Protein AF-A0A1T4QJQ2-F1 (afdb_monomer)

pLDDT: mean 82.52, std 10.61, range [38.75, 92.81]

Foldseek 3Di:
DLLVLLLVVLVVVVVCCVPVVDDDPVVLVVLLVVLLVVLVVPPVLSVVLVVQNVCLVVPVVPPCSVVSSSLSSVCSVQNDVLSVQLLVQLVVVVVVVVVVCVVVVHDDPPDDRSSNSSSVSSVCCVVVVVPVSPPD

Secondary structure (DSSP, 8-state):
-HHHHHHHHHHHHHHHHHHTSS--HHHHHHHHHHHHHHTTTSHHHHHHHHHHHHHHHHS--STTHHHHHHHHHHHHHHHHHHHHHHHHHHHHHHHHHHHHHHHTTPPPPSS--SHHHHHHHHHHHHHH-TTTTT--

Solvent-accessible surface area (backbone atoms only — not comparable to full-atom values): 7707 Å² total; per-residue (Å²): 111,70,65,60,53,53,51,53,51,32,54,53,50,22,49,31,35,71,75,66,70,49,69,60,66,69,60,52,54,50,52,47,51,54,51,44,69,72,50,42,88,46,55,72,62,36,51,54,50,50,52,50,52,51,46,56,69,77,48,73,78,57,88,60,47,65,54,49,54,53,50,50,55,47,25,72,76,65,31,66,66,54,43,52,53,31,53,52,48,12,52,50,50,49,48,53,52,51,49,54,37,57,76,65,71,48,87,75,70,97,71,77,65,58,47,51,32,43,36,51,25,47,52,51,47,56,69,73,37,64,76,63,76,74,72,117

Structure (mmCIF, N/CA/C/O backbone):
data_AF-A0A1T4QJQ2-F1
#
_entry.id   AF-A0A1T4QJQ2-F1
#
loop_
_atom_site.group_PDB
_atom_site.id
_atom_site.type_symbol
_atom_site.label_atom_id
_atom_site.label_alt_id
_atom_site.label_comp_id
_atom_site.label_asym_id
_atom_site.label_entity_id
_atom_site.label_seq_id
_atom_site.pdbx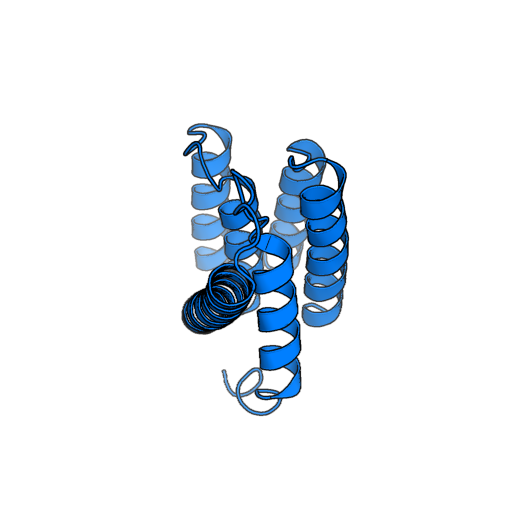_PDB_ins_code
_atom_site.Cartn_x
_atom_site.Cartn_y
_atom_site.Cartn_z
_atom_site.occupancy
_atom_site.B_iso_or_equiv
_atom_site.auth_seq_id
_atom_site.auth_comp_id
_atom_site.auth_asym_id
_atom_site.auth_atom_id
_atom_site.pdbx_PDB_model_num
ATOM 1 N N . MET A 1 1 ? -1.463 -12.712 -12.297 1.00 77.31 1 MET A N 1
ATOM 2 C CA . MET A 1 1 ? -0.599 -13.073 -11.146 1.00 77.31 1 MET A CA 1
ATOM 3 C C . MET A 1 1 ? -0.373 -11.881 -10.216 1.00 77.31 1 MET A C 1
ATOM 5 O O . MET A 1 1 ? -0.658 -12.010 -9.035 1.00 77.31 1 MET A O 1
ATOM 9 N N . GLU A 1 2 ? 0.039 -10.716 -10.730 1.00 85.25 2 GLU A N 1
ATOM 10 C CA . GLU A 1 2 ? 0.307 -9.500 -9.926 1.00 85.25 2 GLU A CA 1
ATOM 11 C C . GLU A 1 2 ? -0.899 -9.029 -9.093 1.00 85.25 2 GLU A C 1
ATOM 13 O O . GLU A 1 2 ? -0.774 -8.777 -7.897 1.00 85.25 2 GLU A O 1
ATOM 18 N N . ILE A 1 3 ? -2.088 -8.989 -9.705 1.00 86.12 3 ILE A N 1
ATOM 19 C CA . ILE A 1 3 ? -3.342 -8.595 -9.039 1.00 86.12 3 ILE A CA 1
ATOM 20 C C . ILE A 1 3 ? -3.649 -9.507 -7.848 1.00 86.12 3 ILE A C 1
ATOM 22 O O . ILE A 1 3 ? -3.955 -9.028 -6.761 1.00 86.12 3 ILE A O 1
ATOM 26 N N . PHE A 1 4 ? -3.512 -10.822 -8.026 1.00 87.31 4 PHE A N 1
ATOM 27 C CA . PHE A 1 4 ? -3.773 -11.795 -6.967 1.00 87.31 4 PHE A CA 1
ATOM 28 C C . PHE A 1 4 ? -2.806 -11.629 -5.787 1.00 87.31 4 PHE A C 1
ATOM 30 O O . PHE A 1 4 ? -3.241 -11.627 -4.638 1.00 87.31 4 PHE A O 1
ATOM 37 N N . PHE A 1 5 ? -1.515 -11.405 -6.064 1.00 88.88 5 PHE A N 1
ATOM 38 C CA . PHE A 1 5 ? -0.528 -11.072 -5.033 1.00 88.88 5 PHE A CA 1
ATOM 39 C C . PHE A 1 5 ? -0.923 -9.802 -4.267 1.00 88.88 5 PHE A C 1
ATOM 41 O O . PHE A 1 5 ? -0.946 -9.808 -3.037 1.00 88.88 5 PHE A O 1
ATOM 48 N 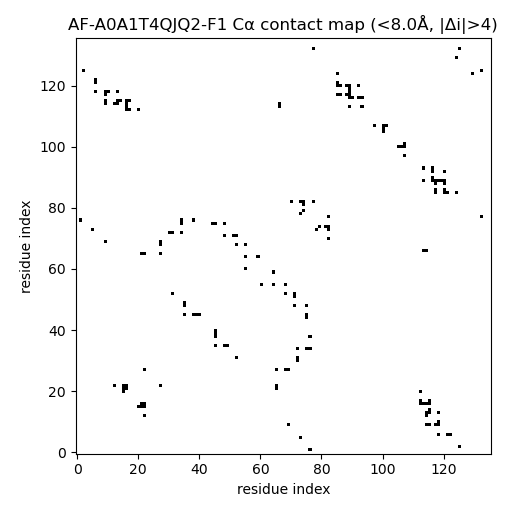N . CYS A 1 6 ? -1.306 -8.739 -4.980 1.00 89.56 6 CYS A N 1
ATOM 49 C CA . CYS A 1 6 ? -1.706 -7.478 -4.361 1.00 89.56 6 CYS A CA 1
ATOM 50 C C . CYS A 1 6 ? -2.977 -7.618 -3.512 1.00 89.56 6 CYS A C 1
ATOM 52 O O . CYS A 1 6 ? -3.030 -7.040 -2.432 1.00 89.56 6 CYS A O 1
ATOM 54 N N . ILE A 1 7 ? -3.960 -8.416 -3.946 1.00 89.38 7 ILE A N 1
ATOM 55 C CA . ILE A 1 7 ? -5.187 -8.697 -3.183 1.00 89.38 7 ILE A CA 1
ATOM 56 C C . ILE A 1 7 ? -4.882 -9.502 -1.914 1.00 89.38 7 ILE A C 1
ATOM 58 O O . ILE A 1 7 ? -5.399 -9.173 -0.848 1.00 89.38 7 ILE A O 1
ATOM 62 N N . LEU A 1 8 ? -4.034 -10.532 -1.992 1.00 91.38 8 LEU A N 1
ATOM 63 C CA . LEU A 1 8 ? -3.635 -11.301 -0.807 1.00 91.38 8 LEU A CA 1
ATOM 64 C C . LEU A 1 8 ? -2.900 -10.424 0.209 1.00 91.38 8 LEU A C 1
ATOM 66 O O . LEU A 1 8 ? -3.174 -10.493 1.407 1.00 91.38 8 LEU A O 1
ATOM 70 N N . LEU A 1 9 ? -2.005 -9.571 -0.283 1.00 90.88 9 LEU A N 1
ATOM 71 C CA . LEU A 1 9 ? -1.269 -8.611 0.526 1.00 90.88 9 LEU A CA 1
ATOM 72 C C . LEU A 1 9 ? -2.215 -7.586 1.178 1.00 90.88 9 LEU A C 1
ATOM 74 O O . LEU A 1 9 ? -2.113 -7.333 2.377 1.00 90.88 9 LEU A O 1
ATOM 78 N N . ALA A 1 10 ? -3.199 -7.084 0.424 1.00 90.19 10 ALA A N 1
ATOM 79 C CA . ALA A 1 10 ? -4.268 -6.215 0.919 1.00 90.19 10 ALA A CA 1
ATOM 80 C C . ALA A 1 10 ? -5.073 -6.878 2.048 1.00 90.19 10 ALA A C 1
ATOM 82 O O . ALA A 1 10 ? -5.307 -6.277 3.097 1.00 90.19 10 ALA A O 1
ATOM 83 N N . ALA A 1 11 ? -5.471 -8.139 1.856 1.00 89.75 11 ALA A N 1
ATOM 84 C CA . ALA A 1 11 ? -6.247 -8.894 2.832 1.00 89.75 11 ALA A CA 1
ATOM 85 C C . ALA A 1 11 ? -5.450 -9.154 4.119 1.00 89.75 11 ALA A C 1
ATOM 87 O O . ALA A 1 11 ? -5.971 -8.954 5.219 1.00 89.75 11 ALA A O 1
ATOM 88 N N . ARG A 1 12 ? -4.176 -9.550 3.990 1.00 91.12 12 ARG A N 1
ATOM 89 C CA . ARG A 1 12 ? -3.284 -9.801 5.129 1.00 91.12 12 ARG A CA 1
ATOM 90 C C . ARG A 1 12 ? -3.063 -8.533 5.951 1.00 91.12 12 ARG A C 1
ATOM 92 O O . ARG A 1 12 ? -3.317 -8.547 7.151 1.00 91.12 12 ARG A O 1
ATOM 99 N N . PHE A 1 13 ? -2.681 -7.431 5.309 1.00 89.31 13 PHE A N 1
ATOM 100 C CA . PHE A 1 13 ? -2.409 -6.186 6.026 1.00 89.31 13 PHE A CA 1
ATOM 101 C C . PHE A 1 13 ? -3.676 -5.492 6.532 1.00 89.31 13 PHE A C 1
ATOM 103 O O . PHE A 1 13 ? -3.638 -4.881 7.594 1.00 89.31 13 PHE A O 1
ATOM 110 N N . SER A 1 14 ? -4.824 -5.657 5.864 1.00 89.25 14 SER A N 1
ATOM 111 C CA . SER A 1 14 ? -6.116 -5.230 6.424 1.00 89.25 14 SER A CA 1
ATOM 112 C C . SER A 1 14 ? -6.425 -5.944 7.730 1.00 89.25 14 SER A C 1
ATOM 114 O O . SER A 1 14 ? -6.906 -5.328 8.679 1.00 89.25 14 SER A O 1
ATOM 116 N N . TYR A 1 15 ? -6.166 -7.251 7.784 1.00 89.12 15 TYR A N 1
ATOM 117 C CA . TYR A 1 15 ? -6.379 -8.033 8.991 1.00 89.12 15 TYR A CA 1
ATOM 118 C C . TYR A 1 15 ? -5.483 -7.552 10.134 1.00 89.12 15 TYR A C 1
ATOM 120 O O . TYR A 1 15 ? -5.973 -7.350 11.248 1.00 89.12 15 TYR A O 1
ATOM 128 N N . ASP A 1 16 ? -4.199 -7.325 9.856 1.00 87.31 16 ASP A N 1
ATOM 129 C CA . ASP A 1 16 ? -3.251 -6.880 10.876 1.00 87.31 16 ASP A CA 1
ATOM 130 C C . ASP A 1 16 ? -3.541 -5.444 11.349 1.00 87.31 16 ASP A C 1
ATOM 132 O O . ASP A 1 16 ? -3.538 -5.184 12.555 1.00 87.31 16 ASP A O 1
ATOM 136 N N . ASP A 1 17 ? -3.932 -4.541 10.446 1.00 84.50 17 ASP A N 1
ATOM 137 C CA . ASP A 1 17 ? -4.334 -3.172 10.792 1.00 84.50 17 ASP A CA 1
ATOM 138 C C . ASP A 1 17 ? -5.618 -3.144 11.649 1.00 84.50 17 ASP A C 1
ATOM 140 O O . ASP A 1 17 ? -5.728 -2.392 12.619 1.00 84.50 17 ASP A O 1
ATOM 144 N N . ILE A 1 18 ? -6.587 -4.026 11.372 1.00 84.81 18 ILE A N 1
ATOM 145 C CA . ILE A 1 18 ? -7.808 -4.144 12.188 1.00 84.81 18 ILE A CA 1
ATOM 146 C C . ILE A 1 18 ? -7.505 -4.748 13.565 1.00 84.81 18 ILE A C 1
ATOM 148 O O . ILE A 1 18 ? -8.005 -4.242 14.575 1.00 84.81 18 ILE A O 1
ATOM 152 N N . ARG A 1 19 ? -6.736 -5.846 13.612 1.00 85.06 19 ARG A N 1
ATOM 153 C CA . ARG A 1 19 ? -6.560 -6.664 14.823 1.00 85.06 19 ARG A CA 1
ATOM 154 C C . ARG A 1 19 ? -5.471 -6.139 15.750 1.00 85.06 19 ARG A C 1
ATOM 156 O O . ARG A 1 19 ? -5.674 -6.131 16.962 1.00 85.06 19 ARG A O 1
ATOM 163 N N . PHE A 1 20 ? -4.333 -5.732 15.199 1.00 82.06 20 PHE A N 1
ATOM 164 C CA . PHE A 1 20 ? -3.133 -5.388 15.964 1.00 82.06 20 PHE A CA 1
ATOM 165 C C . PHE A 1 20 ? -2.800 -3.897 15.929 1.00 82.06 20 PHE A C 1
ATOM 167 O O . PHE A 1 20 ? -2.027 -3.446 16.772 1.00 82.06 20 PHE A O 1
ATOM 174 N N . ARG A 1 21 ? -3.412 -3.119 15.017 1.00 76.69 21 ARG A N 1
ATOM 175 C CA . ARG A 1 21 ? -3.148 -1.673 14.837 1.00 76.69 21 ARG A CA 1
ATOM 176 C C . ARG A 1 21 ? -1.687 -1.352 14.520 1.00 76.69 21 ARG A C 1
ATOM 178 O O . ARG A 1 21 ? -1.238 -0.222 14.695 1.00 76.69 21 ARG A O 1
ATOM 185 N N . SER A 1 22 ? -0.951 -2.358 14.076 1.00 77.06 22 SER A N 1
ATOM 186 C CA . SER A 1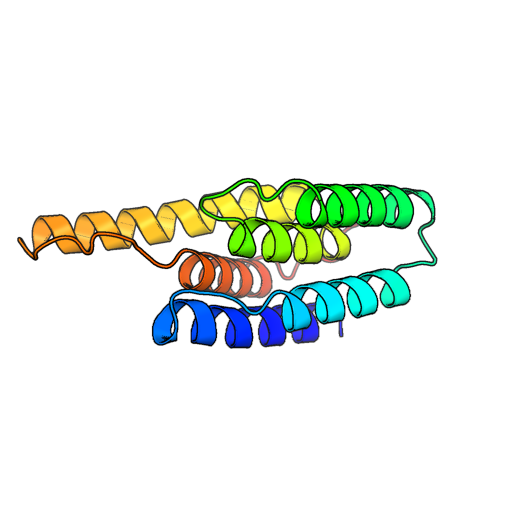 22 ? 0.440 -2.287 13.678 1.00 77.06 22 SER A CA 1
ATOM 187 C C . SER A 1 22 ? 0.668 -3.323 12.590 1.00 77.06 22 SER A C 1
ATOM 189 O O . SER A 1 22 ? 0.007 -4.363 12.545 1.00 77.06 22 SER A O 1
ATOM 191 N N . MET A 1 23 ? 1.593 -3.018 11.691 1.00 79.62 23 MET A N 1
ATOM 192 C CA . MET A 1 23 ? 2.006 -3.931 10.636 1.00 79.62 23 MET A CA 1
ATOM 193 C C . MET A 1 23 ? 3.447 -4.356 10.893 1.00 79.62 23 MET A C 1
ATOM 195 O O . MET A 1 23 ? 4.273 -3.558 11.338 1.00 79.62 23 MET A O 1
ATOM 199 N N . SER A 1 24 ? 3.740 -5.634 10.656 1.00 83.38 24 SER A N 1
ATOM 200 C CA . SER A 1 24 ? 5.073 -6.183 10.883 1.00 83.38 24 SER A CA 1
ATOM 201 C C . SER A 1 24 ? 6.053 -5.658 9.835 1.00 83.38 24 SER A C 1
ATOM 203 O O . SER A 1 24 ? 5.914 -5.936 8.642 1.00 83.38 24 SER A O 1
ATOM 205 N N . VAL A 1 25 ? 7.094 -4.956 10.288 1.00 82.12 25 VAL A N 1
ATOM 206 C CA . VAL A 1 25 ? 8.176 -4.456 9.422 1.00 82.12 25 VAL A CA 1
ATOM 207 C C . VAL A 1 25 ? 8.847 -5.607 8.662 1.00 82.12 25 VAL A C 1
ATOM 209 O O . VAL A 1 25 ? 9.181 -5.467 7.486 1.00 82.12 25 VAL A O 1
ATOM 212 N N . CYS A 1 26 ? 8.982 -6.782 9.285 1.00 85.00 26 CYS A N 1
ATOM 213 C CA . CYS A 1 26 ? 9.539 -7.968 8.630 1.00 85.00 26 CYS A CA 1
ATOM 214 C C . CYS A 1 26 ? 8.666 -8.446 7.459 1.00 85.00 26 CYS A C 1
ATOM 216 O O . CYS A 1 26 ? 9.185 -8.804 6.407 1.00 85.00 26 CYS A O 1
ATOM 218 N N . GLU A 1 27 ? 7.339 -8.432 7.611 1.00 85.94 27 GLU A N 1
ATOM 219 C CA . GLU A 1 27 ? 6.426 -8.837 6.535 1.00 85.94 27 GLU A CA 1
ATOM 220 C C . GLU A 1 27 ? 6.429 -7.815 5.391 1.00 85.94 27 GLU A C 1
ATOM 222 O O . GLU A 1 27 ? 6.430 -8.195 4.221 1.00 85.94 27 GLU A O 1
ATOM 227 N N . MET A 1 28 ? 6.499 -6.520 5.711 1.00 86.88 28 MET A N 1
ATOM 228 C CA . MET A 1 28 ? 6.571 -5.446 4.714 1.00 86.88 28 MET A CA 1
ATOM 229 C C . MET A 1 28 ? 7.868 -5.467 3.915 1.00 86.88 28 MET A C 1
ATOM 231 O O . MET A 1 28 ? 7.847 -5.374 2.687 1.00 86.88 28 MET A O 1
ATOM 235 N N . THR A 1 29 ? 8.999 -5.630 4.595 1.00 86.50 29 THR A N 1
ATOM 236 C CA . THR A 1 29 ? 10.311 -5.731 3.945 1.00 86.50 29 THR A CA 1
ATOM 237 C C . THR A 1 29 ? 10.399 -6.982 3.073 1.00 86.50 29 THR A C 1
ATOM 239 O O . THR A 1 29 ? 10.854 -6.890 1.933 1.00 86.50 29 THR A O 1
ATOM 242 N N . LEU A 1 30 ? 9.873 -8.123 3.537 1.00 90.56 30 LEU A N 1
ATOM 243 C CA . LEU A 1 30 ? 9.777 -9.345 2.736 1.00 90.56 30 LEU A CA 1
ATOM 244 C C . LEU A 1 30 ? 8.906 -9.142 1.489 1.00 90.56 30 LEU A C 1
ATOM 246 O O . LEU A 1 30 ? 9.327 -9.478 0.384 1.00 90.56 30 LEU A O 1
ATOM 250 N N . ALA A 1 31 ? 7.713 -8.563 1.642 1.00 89.50 31 ALA A N 1
ATOM 251 C CA . ALA A 1 31 ? 6.821 -8.298 0.519 1.00 89.50 31 ALA A CA 1
ATOM 252 C C . ALA A 1 31 ? 7.442 -7.343 -0.510 1.00 89.50 31 ALA A C 1
ATOM 254 O O . ALA A 1 31 ? 7.300 -7.546 -1.716 1.00 89.50 31 ALA A O 1
ATOM 255 N N . THR A 1 32 ? 8.173 -6.336 -0.035 1.00 88.00 32 THR A N 1
ATOM 256 C CA . THR A 1 32 ? 8.900 -5.383 -0.879 1.00 88.00 32 THR A CA 1
ATOM 257 C C . THR A 1 32 ? 10.032 -6.067 -1.638 1.00 88.00 32 THR A C 1
ATOM 259 O O . THR A 1 32 ? 10.183 -5.839 -2.836 1.00 88.00 32 THR A O 1
ATOM 262 N N . ALA A 1 33 ? 10.795 -6.947 -0.982 1.00 89.75 33 ALA A N 1
ATOM 263 C CA . ALA A 1 33 ? 11.847 -7.721 -1.634 1.00 89.75 33 ALA A CA 1
ATOM 264 C C . ALA A 1 33 ? 11.274 -8.639 -2.725 1.00 89.75 33 ALA A C 1
ATOM 266 O O . ALA A 1 33 ? 11.778 -8.645 -3.847 1.00 89.75 33 ALA A O 1
ATOM 267 N N . ILE A 1 34 ? 10.181 -9.354 -2.429 1.00 91.00 34 ILE A N 1
ATOM 268 C CA . ILE A 1 34 ? 9.475 -10.192 -3.410 1.00 91.00 34 ILE A CA 1
ATOM 269 C C . ILE A 1 34 ? 9.021 -9.345 -4.601 1.00 91.00 34 ILE A C 1
ATOM 271 O O . ILE A 1 34 ? 9.282 -9.716 -5.744 1.00 91.00 34 ILE A O 1
ATOM 275 N N . ALA A 1 35 ? 8.388 -8.196 -4.344 1.00 87.81 35 ALA A N 1
ATOM 276 C CA . ALA A 1 35 ? 7.942 -7.289 -5.395 1.00 87.81 35 ALA A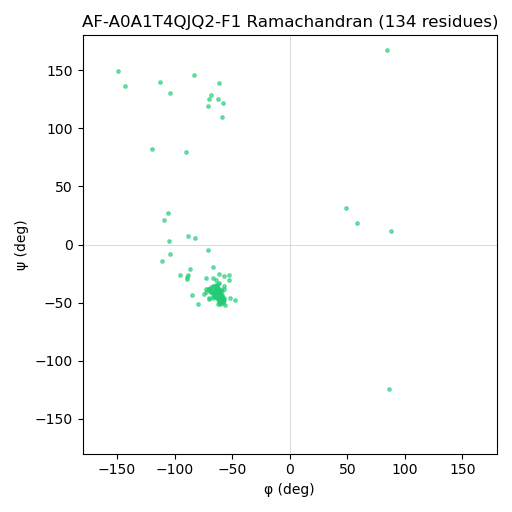 CA 1
ATOM 277 C C . ALA A 1 35 ? 9.116 -6.830 -6.270 1.00 87.81 35 ALA A C 1
ATOM 279 O O . ALA A 1 35 ? 9.043 -6.952 -7.491 1.00 87.81 35 ALA A O 1
ATOM 280 N N . PHE A 1 36 ? 10.216 -6.381 -5.655 1.00 88.31 36 PHE A N 1
ATOM 281 C CA . PHE A 1 36 ? 11.420 -5.924 -6.349 1.00 88.31 36 PHE A CA 1
ATOM 282 C C . PHE A 1 36 ? 11.987 -6.990 -7.290 1.00 88.31 36 PHE A C 1
ATOM 284 O O . PHE A 1 36 ? 12.170 -6.708 -8.473 1.00 88.31 36 PHE A O 1
ATOM 291 N N . PHE A 1 37 ? 12.212 -8.215 -6.799 1.00 88.69 37 PHE A N 1
ATOM 292 C CA . PHE A 1 37 ? 12.733 -9.305 -7.628 1.00 88.69 37 PHE A CA 1
ATOM 293 C C . PHE A 1 37 ? 11.770 -9.700 -8.751 1.00 88.69 37 PHE A C 1
ATOM 295 O O . PHE A 1 37 ? 12.224 -10.082 -9.825 1.00 88.69 37 PHE A O 1
ATOM 302 N N . TRP A 1 38 ? 10.458 -9.552 -8.542 1.00 88.00 38 TRP A N 1
ATOM 303 C CA . TRP A 1 38 ? 9.453 -9.848 -9.564 1.00 88.00 38 TRP A CA 1
ATOM 304 C C . TRP A 1 38 ? 9.555 -8.907 -10.773 1.00 88.00 38 TRP A C 1
ATOM 306 O O . TRP A 1 38 ? 9.482 -9.361 -11.910 1.00 88.00 38 TRP A O 1
ATOM 316 N N . LYS A 1 39 ? 9.728 -7.596 -10.555 1.00 83.06 39 LYS A N 1
ATOM 317 C CA . LYS A 1 39 ? 9.744 -6.573 -11.628 1.00 83.06 39 LYS A CA 1
ATOM 318 C C . LYS A 1 39 ? 11.126 -5.959 -11.894 1.00 83.06 39 LYS A C 1
ATOM 320 O O . LYS A 1 39 ? 11.221 -4.882 -12.486 1.00 83.06 39 LYS A O 1
ATOM 325 N N . MET A 1 40 ? 12.200 -6.644 -11.498 1.00 82.38 40 MET A N 1
ATOM 326 C CA . MET A 1 40 ? 13.577 -6.138 -11.602 1.00 82.38 40 MET A CA 1
ATOM 327 C C . MET A 1 40 ? 14.025 -5.860 -13.048 1.00 82.38 40 MET A C 1
ATOM 329 O O . MET A 1 40 ? 14.874 -4.999 -13.268 1.00 82.38 40 MET A O 1
ATOM 333 N N . GLU A 1 41 ? 13.429 -6.534 -14.037 1.00 81.94 41 GLU A N 1
ATOM 334 C CA . GLU A 1 41 ? 13.734 -6.344 -15.464 1.00 81.94 41 GLU A CA 1
ATOM 335 C C . GLU A 1 41 ? 13.549 -4.887 -15.927 1.00 81.94 41 GLU A C 1
ATOM 337 O O . GLU A 1 41 ? 14.239 -4.423 -16.835 1.00 81.94 41 GLU A O 1
ATOM 342 N N . ASN A 1 42 ? 12.676 -4.118 -15.261 1.00 78.88 42 ASN A N 1
ATOM 343 C CA . ASN A 1 42 ? 12.516 -2.687 -15.504 1.00 78.88 42 ASN A CA 1
ATOM 344 C C . ASN A 1 42 ? 13.450 -1.867 -14.598 1.00 78.88 42 ASN A C 1
ATOM 346 O O . ASN A 1 42 ? 13.041 -1.305 -13.576 1.00 78.88 42 ASN A O 1
ATOM 350 N N . THR A 1 43 ? 14.717 -1.790 -15.006 1.00 75.56 43 THR A N 1
ATOM 351 C CA . THR A 1 43 ? 15.820 -1.173 -14.253 1.00 75.56 43 THR A CA 1
ATOM 352 C C . THR A 1 43 ? 15.532 0.219 -13.665 1.00 75.56 43 THR A C 1
ATOM 354 O O . THR A 1 43 ? 15.786 0.396 -12.470 1.00 75.56 43 THR A O 1
ATOM 357 N N . PRO A 1 44 ? 14.967 1.214 -14.384 1.00 81.38 44 PRO A N 1
ATOM 358 C CA . PRO A 1 44 ? 14.718 2.527 -13.789 1.00 81.38 44 PRO A CA 1
ATOM 359 C C . PRO A 1 44 ? 13.602 2.500 -12.737 1.00 81.38 44 PRO A C 1
ATOM 361 O O . PRO A 1 44 ? 13.726 3.154 -11.703 1.00 81.38 44 PRO A O 1
ATOM 364 N N . ARG A 1 45 ? 12.524 1.729 -12.946 1.00 80.81 45 ARG A N 1
ATOM 365 C CA . ARG A 1 45 ? 11.439 1.617 -11.953 1.00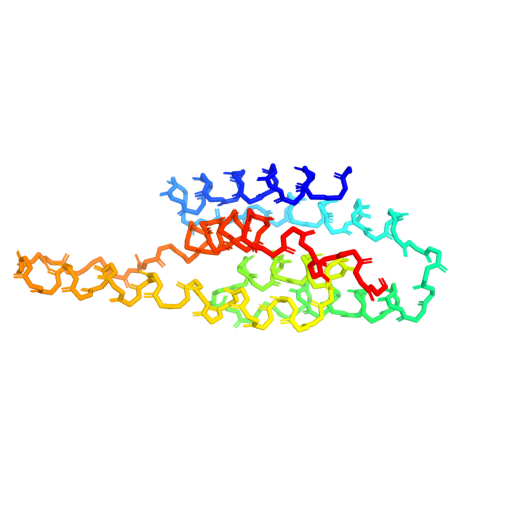 80.81 45 ARG A CA 1
ATOM 366 C C . ARG A 1 45 ? 11.912 0.889 -10.699 1.00 80.81 45 ARG A C 1
ATOM 368 O O . ARG A 1 45 ? 11.577 1.312 -9.597 1.00 80.81 45 ARG A O 1
ATOM 375 N N . ALA A 1 46 ? 12.703 -0.168 -10.870 1.00 83.69 46 ALA A N 1
ATOM 376 C CA . ALA A 1 46 ? 13.261 -0.945 -9.770 1.00 83.69 46 ALA A CA 1
ATOM 377 C C . ALA A 1 46 ? 14.178 -0.088 -8.882 1.00 83.69 46 ALA A C 1
ATOM 379 O O . ALA A 1 46 ? 14.064 -0.140 -7.661 1.00 83.69 46 ALA A O 1
ATOM 380 N N . LEU A 1 47 ? 15.021 0.766 -9.474 1.00 85.00 47 LEU A N 1
ATOM 381 C CA . LEU A 1 47 ? 15.884 1.686 -8.723 1.00 85.00 47 LEU A CA 1
ATOM 382 C C . LEU A 1 47 ? 15.089 2.721 -7.916 1.00 85.00 47 LEU A C 1
ATOM 384 O O . LEU A 1 47 ? 15.405 2.957 -6.752 1.00 85.00 47 LEU A O 1
ATOM 388 N N . ILE A 1 48 ? 14.043 3.311 -8.505 1.00 85.12 48 ILE A N 1
ATOM 389 C CA . ILE A 1 48 ? 13.173 4.271 -7.804 1.00 85.12 48 ILE A CA 1
ATOM 390 C C . ILE A 1 48 ? 12.443 3.583 -6.644 1.00 85.12 48 ILE A C 1
ATOM 392 O O . ILE A 1 48 ? 12.364 4.137 -5.549 1.00 85.12 48 ILE A O 1
ATOM 396 N N . PHE A 1 49 ? 11.943 2.367 -6.865 1.00 86.19 49 PHE A N 1
ATOM 397 C CA . PHE A 1 49 ? 11.271 1.584 -5.833 1.00 86.19 49 PHE A CA 1
ATOM 398 C C . PHE A 1 49 ? 12.217 1.179 -4.697 1.00 86.19 49 PHE A C 1
ATOM 400 O O . PHE A 1 49 ? 11.857 1.296 -3.530 1.00 86.19 49 PHE A O 1
ATOM 407 N N . LEU A 1 50 ? 13.448 0.781 -5.024 1.00 85.81 50 LEU A N 1
ATOM 408 C CA . LEU A 1 50 ? 14.481 0.484 -4.036 1.00 85.81 50 LEU A CA 1
ATOM 409 C C . LEU A 1 50 ? 14.841 1.725 -3.212 1.00 85.81 50 LEU A C 1
ATOM 411 O O . LEU A 1 50 ? 14.909 1.645 -1.989 1.00 85.81 50 LEU A O 1
ATOM 415 N N . ALA A 1 51 ? 15.030 2.878 -3.858 1.00 86.44 51 ALA A N 1
ATOM 416 C CA . ALA A 1 51 ? 15.296 4.134 -3.162 1.00 86.44 51 ALA A CA 1
ATOM 417 C C . ALA A 1 51 ? 14.141 4.508 -2.221 1.00 86.44 51 ALA A C 1
ATOM 419 O O . ALA A 1 51 ? 14.383 4.867 -1.072 1.00 86.44 51 ALA A O 1
ATOM 420 N N . PHE A 1 52 ? 12.893 4.359 -2.675 1.00 86.25 52 PHE A N 1
ATOM 421 C CA . PHE A 1 52 ? 11.708 4.556 -1.843 1.00 86.25 52 PHE A CA 1
ATOM 422 C C . PHE A 1 52 ? 11.693 3.612 -0.632 1.00 86.25 52 PHE A C 1
ATOM 424 O O . PHE A 1 52 ? 11.543 4.075 0.495 1.00 86.25 52 PHE A O 1
ATOM 431 N N . ALA A 1 53 ? 11.926 2.314 -0.840 1.00 84.31 53 ALA A N 1
ATOM 432 C CA . ALA A 1 53 ? 11.964 1.325 0.234 1.00 84.31 53 ALA A CA 1
ATOM 433 C C . ALA A 1 53 ? 13.063 1.622 1.267 1.00 84.31 53 ALA A C 1
ATOM 435 O O . ALA A 1 53 ? 12.828 1.507 2.468 1.00 84.31 53 ALA A O 1
ATOM 436 N N . LEU A 1 54 ? 14.249 2.050 0.819 1.00 84.88 54 LEU A N 1
ATOM 437 C CA . LEU A 1 54 ? 15.332 2.462 1.715 1.00 84.88 54 LEU A CA 1
ATOM 438 C C . LEU A 1 54 ? 14.954 3.712 2.514 1.00 84.88 54 LEU A C 1
ATOM 440 O O . LEU A 1 54 ? 15.211 3.760 3.714 1.00 84.88 54 LEU A O 1
ATOM 444 N N . VAL A 1 55 ? 14.312 4.702 1.886 1.00 85.19 55 VAL A N 1
ATOM 445 C CA . VAL A 1 55 ? 13.822 5.892 2.597 1.00 85.19 55 VAL A CA 1
ATOM 446 C C . VAL A 1 55 ? 12.803 5.497 3.660 1.00 85.19 55 VAL A C 1
ATOM 448 O O . VAL A 1 55 ? 12.963 5.901 4.806 1.00 85.19 55 VAL A O 1
ATOM 451 N N . CYS A 1 56 ? 11.815 4.666 3.324 1.00 80.94 56 CYS A N 1
ATOM 452 C CA . CYS A 1 56 ? 10.825 4.191 4.289 1.00 80.94 56 CYS A CA 1
ATOM 453 C C . CYS A 1 56 ? 11.452 3.381 5.431 1.00 80.94 56 CYS A C 1
ATOM 455 O O . CYS A 1 56 ? 10.968 3.453 6.552 1.00 80.94 56 CYS A O 1
ATOM 457 N N . TYR A 1 57 ? 12.529 2.635 5.169 1.00 81.19 57 TYR A N 1
ATOM 458 C CA . TYR A 1 57 ? 13.219 1.850 6.192 1.00 81.19 57 TYR A CA 1
ATOM 459 C C . TYR A 1 57 ? 14.068 2.707 7.144 1.00 81.19 57 TYR A C 1
ATOM 461 O O . TYR A 1 57 ? 14.078 2.471 8.349 1.00 81.19 57 TYR A O 1
ATOM 469 N N . PHE A 1 58 ? 14.802 3.693 6.619 1.00 81.75 58 PHE A N 1
ATOM 470 C CA . PHE A 1 58 ? 15.718 4.515 7.420 1.00 81.75 58 PHE A CA 1
ATOM 471 C C . PHE A 1 58 ? 15.061 5.745 8.045 1.00 81.75 58 PHE A C 1
ATOM 473 O O . PHE A 1 58 ? 15.526 6.228 9.077 1.00 81.75 58 PHE A O 1
ATOM 480 N N . PHE A 1 59 ? 13.996 6.255 7.433 1.00 78.94 59 PHE A N 1
ATOM 481 C CA . PHE A 1 59 ? 13.267 7.428 7.891 1.00 78.94 59 PHE A CA 1
ATOM 482 C C . PHE A 1 59 ? 11.822 7.025 8.175 1.00 78.94 59 PHE A C 1
ATOM 484 O O . PHE A 1 59 ? 10.962 7.234 7.316 1.00 78.94 59 PHE A O 1
ATOM 491 N N . PRO A 1 60 ? 11.535 6.456 9.362 1.00 68.06 60 PRO A N 1
ATOM 492 C CA . PRO A 1 60 ? 10.163 6.172 9.748 1.00 68.06 60 PRO A CA 1
ATOM 493 C C . PRO A 1 60 ? 9.387 7.490 9.743 1.00 68.06 60 PRO A C 1
ATOM 495 O O . PRO A 1 60 ? 9.623 8.387 10.555 1.00 68.06 60 PRO A O 1
ATOM 498 N N . LEU A 1 61 ? 8.479 7.629 8.775 1.00 66.94 61 LEU A N 1
ATOM 499 C CA . LEU A 1 61 ? 7.704 8.852 8.537 1.00 66.94 61 LEU A CA 1
ATOM 500 C C . LEU A 1 61 ? 6.653 9.097 9.638 1.00 66.94 61 LEU A C 1
ATOM 502 O O . LEU A 1 61 ? 5.988 10.133 9.649 1.00 66.94 61 LEU A O 1
ATOM 506 N N . GLY A 1 62 ? 6.515 8.161 10.582 1.00 68.19 62 GLY A N 1
ATOM 507 C CA . GLY A 1 62 ? 5.569 8.223 11.684 1.00 68.19 62 GLY A CA 1
ATOM 508 C C . GLY A 1 62 ? 4.196 7.682 11.289 1.00 68.19 62 GLY A C 1
ATOM 509 O O . GLY A 1 62 ? 4.055 6.529 10.889 1.00 68.19 62 GLY A O 1
ATOM 510 N N . VAL A 1 63 ? 3.150 8.492 11.467 1.00 59.59 63 VAL A N 1
ATOM 511 C CA . VAL A 1 63 ? 1.757 8.059 11.268 1.00 59.59 63 VAL A CA 1
ATOM 512 C C . VAL A 1 63 ? 1.523 7.639 9.813 1.00 59.59 63 VAL A C 1
ATOM 514 O O . VAL A 1 63 ? 1.753 8.423 8.896 1.00 59.59 63 VAL A O 1
ATOM 517 N N . GLY A 1 64 ? 1.020 6.417 9.617 1.00 69.44 64 GLY A N 1
ATOM 518 C CA . GLY A 1 64 ? 0.682 5.879 8.295 1.00 69.44 64 GLY A CA 1
ATOM 519 C C . GLY A 1 64 ? 1.832 5.170 7.577 1.00 69.44 64 GLY A C 1
ATOM 520 O O . GLY A 1 64 ? 1.709 4.870 6.396 1.00 69.44 64 GLY A O 1
ATOM 521 N N . GLU A 1 65 ? 2.945 4.874 8.258 1.00 74.06 65 GLU A N 1
ATOM 522 C CA . GLU A 1 65 ? 4.103 4.192 7.659 1.00 74.06 65 GLU A CA 1
ATOM 523 C C . GLU A 1 65 ? 3.705 2.902 6.928 1.00 74.06 65 GLU A C 1
ATOM 525 O O . GLU A 1 65 ? 4.061 2.711 5.766 1.00 74.06 65 GLU A O 1
ATOM 530 N N . GLY A 1 66 ? 2.871 2.070 7.557 1.00 77.81 66 GLY A N 1
ATOM 531 C CA . GLY A 1 66 ? 2.389 0.843 6.932 1.00 77.81 66 GLY A CA 1
ATOM 532 C C . GLY A 1 66 ? 1.549 1.068 5.670 1.00 77.81 66 GLY A C 1
ATOM 533 O O . GLY A 1 66 ? 1.686 0.327 4.696 1.00 77.81 66 GLY A O 1
ATOM 534 N N . ASP A 1 67 ? 0.747 2.134 5.648 1.00 84.94 67 ASP A N 1
ATOM 535 C CA . ASP A 1 67 ? -0.048 2.517 4.479 1.00 84.94 67 ASP A CA 1
ATOM 536 C C . ASP A 1 67 ? 0.866 2.928 3.315 1.00 84.94 67 ASP A C 1
ATOM 538 O O . ASP A 1 67 ? 0.630 2.548 2.167 1.00 84.94 67 ASP A O 1
ATOM 542 N N . PHE A 1 68 ? 1.952 3.656 3.606 1.00 84.94 68 PHE A N 1
ATOM 543 C CA . PHE A 1 68 ? 2.931 4.076 2.601 1.00 84.94 68 PHE A CA 1
ATOM 544 C C . PHE A 1 68 ? 3.693 2.900 1.989 1.00 84.94 68 PHE A C 1
ATOM 546 O O . PHE A 1 68 ? 3.866 2.872 0.769 1.00 84.94 68 PHE A O 1
ATOM 553 N N . TRP A 1 69 ? 4.107 1.918 2.795 1.00 86.38 69 TRP A N 1
ATOM 554 C CA . TRP A 1 69 ? 4.736 0.693 2.287 1.00 86.38 69 TRP A CA 1
ATOM 555 C C . TRP A 1 69 ? 3.806 -0.046 1.319 1.00 86.38 69 TRP A C 1
ATOM 557 O O . TRP A 1 69 ? 4.205 -0.394 0.206 1.00 86.38 69 TRP A O 1
ATOM 567 N N . LEU A 1 70 ? 2.543 -0.222 1.714 1.00 89.06 70 LEU A N 1
ATOM 568 C CA . LEU A 1 70 ? 1.519 -0.893 0.915 1.00 89.06 70 LEU A CA 1
ATOM 569 C C . LEU A 1 70 ? 1.281 -0.184 -0.428 1.00 89.06 70 LEU A C 1
ATOM 571 O O . LEU A 1 70 ? 1.335 -0.805 -1.491 1.00 89.06 70 LEU A O 1
ATOM 575 N N . VAL A 1 71 ? 1.072 1.134 -0.382 1.00 89.38 71 VAL A N 1
ATOM 576 C CA . VAL A 1 71 ? 0.859 1.966 -1.573 1.00 89.38 71 VAL A CA 1
ATOM 577 C C . VAL A 1 71 ? 2.096 1.973 -2.468 1.00 89.38 71 VAL A C 1
ATOM 579 O O . VAL A 1 71 ? 1.954 1.937 -3.690 1.00 89.38 71 VAL A O 1
ATOM 582 N N . GLY A 1 72 ? 3.300 1.982 -1.892 1.00 88.50 72 GLY A N 1
ATOM 583 C CA . GLY A 1 72 ? 4.555 1.893 -2.631 1.00 88.50 72 GLY A CA 1
ATOM 584 C C . GLY A 1 72 ? 4.666 0.595 -3.425 1.00 88.50 72 GLY A C 1
ATOM 585 O O . GLY A 1 72 ? 4.946 0.632 -4.625 1.00 88.50 72 GLY A O 1
ATOM 586 N N . ILE A 1 73 ? 4.385 -0.548 -2.787 1.00 89.94 73 ILE A N 1
ATOM 587 C CA . ILE A 1 73 ? 4.366 -1.863 -3.449 1.00 89.94 73 ILE A CA 1
ATOM 588 C C . ILE A 1 73 ? 3.348 -1.863 -4.596 1.00 89.94 73 ILE A C 1
ATOM 590 O O . ILE A 1 73 ? 3.664 -2.276 -5.710 1.00 89.94 73 ILE A O 1
ATOM 594 N N . TRP A 1 74 ? 2.136 -1.354 -4.372 1.00 90.81 74 TRP A N 1
ATOM 595 C CA . TRP A 1 74 ? 1.123 -1.286 -5.430 1.00 90.81 74 TRP A CA 1
ATOM 596 C C . TRP A 1 74 ? 1.496 -0.318 -6.552 1.00 90.81 74 TRP A C 1
ATOM 598 O O . TRP A 1 74 ? 1.252 -0.622 -7.717 1.00 90.81 74 TRP A O 1
ATOM 608 N N . ALA A 1 75 ? 2.146 0.806 -6.244 1.00 87.94 75 ALA A N 1
ATOM 609 C CA . ALA A 1 75 ? 2.605 1.762 -7.249 1.00 87.94 75 ALA A CA 1
ATOM 610 C C . ALA A 1 75 ? 3.702 1.160 -8.132 1.00 87.94 75 ALA A C 1
ATOM 612 O O . ALA A 1 75 ? 3.810 1.512 -9.307 1.00 87.94 75 ALA A O 1
ATOM 613 N N . PHE A 1 76 ? 4.485 0.225 -7.591 1.00 88.44 76 PHE A N 1
ATOM 614 C CA . PHE A 1 76 ? 5.472 -0.523 -8.356 1.00 88.44 76 PHE A CA 1
ATOM 615 C C . PHE A 1 76 ? 4.831 -1.482 -9.370 1.00 88.44 76 PHE A C 1
ATOM 617 O O . PHE A 1 76 ? 5.318 -1.606 -10.496 1.00 88.44 76 PHE A O 1
ATOM 624 N N . PHE A 1 77 ? 3.701 -2.103 -9.017 1.00 87.56 77 PHE A N 1
ATOM 625 C CA . PHE A 1 77 ? 2.965 -2.981 -9.927 1.00 87.56 77 PHE A CA 1
ATOM 626 C C . PHE A 1 77 ? 2.091 -2.218 -10.929 1.00 87.56 77 PHE A C 1
ATOM 628 O O . PHE A 1 77 ? 2.226 -2.450 -12.129 1.00 87.56 77 PHE A O 1
ATOM 635 N N . PHE A 1 78 ? 1.251 -1.296 -10.456 1.00 86.69 78 PHE A N 1
ATOM 636 C CA . PHE A 1 78 ? 0.183 -0.659 -11.240 1.00 86.69 78 PHE A CA 1
ATOM 637 C C . PHE A 1 78 ? 0.495 0.776 -11.689 1.00 86.69 78 PHE A C 1
ATOM 639 O O . PHE A 1 78 ? -0.238 1.367 -12.480 1.00 86.69 78 PHE A O 1
ATOM 646 N N . GLY A 1 79 ? 1.590 1.358 -11.202 1.00 85.56 79 GLY A N 1
ATOM 647 C CA . GLY A 1 79 ? 1.991 2.722 -11.525 1.00 85.56 79 GLY A CA 1
ATOM 648 C C . GLY A 1 79 ? 1.332 3.800 -10.657 1.00 85.56 79 GLY A C 1
ATOM 649 O O . GLY A 1 79 ? 0.364 3.589 -9.925 1.00 85.56 79 GLY A O 1
ATOM 650 N N . LYS A 1 80 ? 1.884 5.015 -10.757 1.00 83.12 80 LYS A N 1
ATOM 651 C CA . LYS A 1 80 ? 1.519 6.160 -9.905 1.00 83.12 80 LYS A CA 1
ATOM 652 C C . LYS A 1 80 ? 0.074 6.643 -10.071 1.00 83.12 80 LYS A C 1
ATOM 654 O O . LYS A 1 80 ? -0.526 7.083 -9.098 1.00 83.12 80 LYS A O 1
ATOM 659 N N . PHE A 1 81 ? -0.476 6.584 -11.286 1.00 84.62 81 PHE A N 1
ATOM 660 C CA . PHE A 1 81 ? -1.825 7.088 -11.561 1.00 84.62 81 PHE A CA 1
ATOM 661 C C . PHE A 1 81 ? -2.886 6.207 -10.909 1.00 84.62 81 PHE A C 1
ATOM 663 O O . PHE A 1 81 ? -3.748 6.731 -10.209 1.00 84.62 81 PHE A O 1
ATOM 670 N N . PHE A 1 82 ? -2.746 4.886 -11.059 1.00 87.06 82 PHE A N 1
ATOM 671 C CA . PHE A 1 82 ? -3.609 3.907 -10.406 1.00 87.06 82 PHE A CA 1
ATOM 672 C C . PHE A 1 82 ? -3.587 4.077 -8.883 1.00 87.06 82 PHE A C 1
ATOM 674 O O . PHE 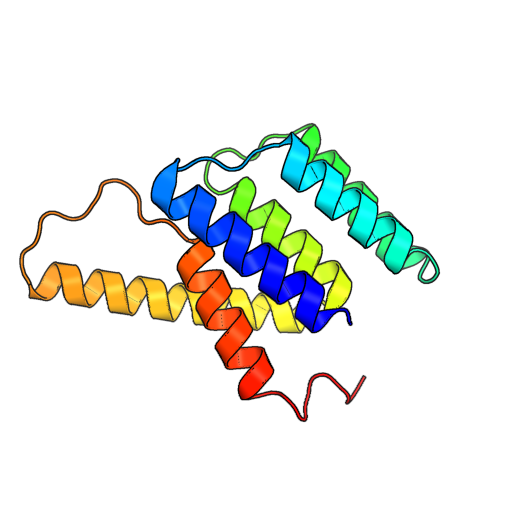A 1 82 ? -4.633 4.193 -8.252 1.00 87.06 82 PHE A O 1
ATOM 681 N N . CYS A 1 83 ? -2.402 4.201 -8.277 1.00 88.12 83 CYS A N 1
ATOM 682 C CA . CYS A 1 83 ? -2.315 4.423 -6.833 1.00 88.12 83 CYS A CA 1
ATOM 683 C C . CYS A 1 83 ? -2.891 5.773 -6.388 1.00 88.12 83 CYS A C 1
ATOM 685 O O . CYS A 1 83 ? -3.511 5.847 -5.330 1.00 88.12 83 CYS A O 1
ATOM 687 N N . GLY A 1 84 ? -2.738 6.832 -7.188 1.00 87.12 84 GLY A N 1
ATOM 688 C CA . GLY A 1 84 ? -3.352 8.130 -6.904 1.00 87.12 84 GLY A CA 1
ATOM 689 C C . GLY A 1 84 ? -4.879 8.047 -6.862 1.00 87.12 84 GLY A C 1
ATOM 690 O O . GLY A 1 84 ? -5.498 8.501 -5.897 1.00 87.12 84 GLY A O 1
ATOM 691 N N . THR A 1 85 ? -5.490 7.403 -7.862 1.00 89.25 85 THR A N 1
ATOM 692 C CA . THR A 1 85 ? -6.938 7.160 -7.861 1.00 89.25 85 THR A CA 1
ATOM 693 C C . THR A 1 85 ? -7.346 6.255 -6.708 1.00 89.25 85 THR A C 1
ATOM 695 O O . THR A 1 85 ? -8.389 6.480 -6.101 1.00 89.25 85 THR A O 1
ATOM 698 N N . LEU A 1 86 ? -6.538 5.243 -6.378 1.00 91.25 86 LEU A N 1
ATOM 699 C CA . LEU A 1 86 ? -6.795 4.299 -5.290 1.00 91.25 86 LEU A CA 1
ATOM 700 C C . LEU A 1 86 ? -6.874 5.010 -3.939 1.00 91.25 86 LEU A C 1
ATOM 702 O O . LEU A 1 86 ? -7.870 4.862 -3.228 1.00 91.25 86 LEU A O 1
ATOM 706 N N . ILE A 1 87 ? -5.871 5.828 -3.612 1.00 91.44 87 ILE A N 1
ATOM 707 C CA . ILE A 1 87 ? -5.837 6.617 -2.373 1.00 91.44 87 ILE A CA 1
ATOM 708 C C . ILE A 1 87 ? -7.055 7.538 -2.299 1.00 91.44 87 ILE A C 1
ATOM 710 O O . ILE A 1 87 ? -7.702 7.617 -1.256 1.00 91.44 87 ILE A O 1
ATOM 714 N N . PHE A 1 88 ? -7.406 8.193 -3.409 1.00 90.44 88 PHE A N 1
ATOM 715 C CA . PHE A 1 88 ? -8.581 9.056 -3.469 1.00 90.44 88 PHE A CA 1
ATOM 716 C C . PHE A 1 88 ? -9.875 8.285 -3.166 1.00 90.44 88 PHE A C 1
ATOM 718 O O . PHE A 1 88 ? -10.661 8.698 -2.312 1.00 90.44 88 PHE A O 1
ATOM 725 N N . THR A 1 89 ? -10.081 7.126 -3.797 1.00 90.62 89 THR A N 1
ATOM 726 C CA . THR A 1 89 ? -11.257 6.283 -3.530 1.00 90.62 89 THR A CA 1
ATOM 727 C C . THR A 1 89 ? -11.285 5.740 -2.100 1.00 90.62 89 THR A C 1
ATOM 729 O O . THR A 1 89 ? -12.341 5.735 -1.469 1.00 90.62 89 THR A O 1
ATOM 732 N N . ALA A 1 90 ? -10.135 5.353 -1.543 1.00 92.69 90 ALA A N 1
ATOM 733 C CA . ALA A 1 90 ? -10.027 4.905 -0.157 1.00 92.69 90 ALA A CA 1
ATOM 734 C C . ALA A 1 90 ? -10.378 6.028 0.830 1.00 92.69 90 ALA A C 1
ATOM 736 O O . ALA A 1 90 ? -11.126 5.808 1.783 1.00 92.69 90 ALA A O 1
ATOM 737 N N . ALA A 1 91 ? -9.906 7.249 0.568 1.00 91.25 91 ALA A N 1
ATOM 738 C CA . ALA A 1 91 ? -10.236 8.426 1.363 1.00 91.25 91 ALA A CA 1
ATOM 739 C C . ALA A 1 91 ? -11.740 8.741 1.330 1.00 91.25 91 ALA A C 1
ATOM 741 O O . ALA A 1 91 ? -12.318 9.050 2.372 1.00 91.25 91 ALA A O 1
ATOM 742 N N . LEU A 1 92 ? -12.399 8.598 0.173 1.00 92.69 92 LEU A N 1
ATOM 743 C CA . LEU A 1 92 ? -13.855 8.745 0.073 1.00 92.69 92 LEU A CA 1
ATOM 744 C C . LEU A 1 92 ? -14.596 7.707 0.924 1.00 92.69 92 LEU A C 1
ATOM 746 O O . LEU A 1 92 ? -15.516 8.071 1.657 1.00 92.69 92 LEU A O 1
ATOM 750 N N . PHE A 1 93 ? -14.188 6.434 0.890 1.00 92.19 93 PHE A N 1
ATOM 751 C CA . PHE A 1 93 ? -14.799 5.410 1.743 1.00 92.19 93 PHE A CA 1
ATOM 752 C C . PHE A 1 93 ? -14.578 5.678 3.233 1.00 92.19 93 PHE A C 1
ATOM 754 O O . PHE A 1 93 ? -15.518 5.553 4.023 1.00 92.19 93 PHE A O 1
ATOM 761 N N . ALA A 1 94 ? -13.372 6.100 3.616 1.00 90.19 94 ALA A N 1
ATOM 762 C CA . ALA A 1 94 ? -13.071 6.485 4.989 1.00 90.19 94 ALA A CA 1
ATOM 763 C C . ALA A 1 94 ? -13.940 7.672 5.443 1.00 90.19 94 ALA A C 1
ATOM 765 O O . ALA A 1 94 ? -14.458 7.668 6.560 1.00 90.19 94 ALA A O 1
ATOM 766 N N . LEU A 1 95 ? -14.171 8.653 4.565 1.00 90.31 95 LEU A N 1
ATOM 767 C CA . LEU A 1 95 ? -15.016 9.816 4.839 1.00 90.31 95 LEU A CA 1
ATOM 768 C C . LEU A 1 95 ? -16.500 9.444 4.962 1.00 90.31 95 LEU A C 1
ATOM 770 O O . LEU A 1 95 ? -17.179 9.924 5.868 1.00 90.31 95 LEU A O 1
ATOM 774 N N . LEU A 1 96 ? -17.006 8.549 4.112 1.00 90.50 96 LEU A N 1
ATOM 775 C CA . LEU A 1 96 ? -18.370 8.021 4.232 1.00 90.50 96 LEU A CA 1
ATOM 776 C C . LEU A 1 96 ? -18.564 7.264 5.550 1.00 90.50 96 LEU A C 1
ATOM 778 O O . LEU A 1 96 ? -19.568 7.455 6.241 1.00 90.50 96 LEU A O 1
ATOM 782 N N . TYR A 1 97 ? -17.584 6.444 5.930 1.00 88.38 97 TYR A N 1
ATOM 783 C CA . TYR A 1 97 ? -17.589 5.734 7.205 1.00 88.38 97 TYR A CA 1
ATOM 784 C C . TYR A 1 97 ? -17.584 6.706 8.394 1.00 88.38 97 TYR A C 1
ATOM 786 O O . TYR A 1 97 ? -18.393 6.570 9.317 1.00 88.38 97 TYR A O 1
ATOM 794 N N . ALA A 1 98 ? -16.729 7.729 8.334 1.00 86.06 98 ALA A N 1
ATOM 795 C CA . ALA A 1 98 ? -16.652 8.799 9.321 1.00 86.06 98 ALA A CA 1
ATOM 796 C C . ALA A 1 98 ? -17.984 9.550 9.473 1.00 86.06 98 ALA A C 1
ATOM 798 O O . ALA A 1 98 ? -18.487 9.720 10.587 1.00 86.06 98 ALA A O 1
ATOM 799 N N . GLY A 1 99 ? -18.588 9.947 8.349 1.00 85.19 99 GLY A N 1
ATOM 800 C CA . GLY A 1 99 ? -19.883 10.621 8.309 1.00 85.19 99 GLY A CA 1
ATOM 801 C C . GLY A 1 99 ? -21.000 9.761 8.902 1.00 85.19 99 GLY A C 1
ATOM 802 O O . GLY A 1 99 ? -21.790 10.240 9.713 1.00 85.19 99 GLY A O 1
ATOM 803 N N . GLY A 1 100 ? -21.021 8.461 8.589 1.00 85.12 100 GLY A N 1
ATOM 804 C CA . GLY A 1 100 ? -21.962 7.511 9.187 1.00 85.12 100 GLY A CA 1
ATOM 805 C C . GLY A 1 100 ? -21.814 7.385 10.708 1.00 85.12 100 GLY A C 1
ATOM 806 O O . GLY A 1 100 ? -22.816 7.302 11.423 1.00 85.12 100 GLY A O 1
ATOM 807 N N . TYR A 1 101 ? -20.582 7.416 11.224 1.00 82.31 101 TYR A N 1
ATOM 808 C CA . TYR A 1 101 ? -20.307 7.437 12.665 1.00 82.31 101 TYR A CA 1
ATOM 809 C C . TYR A 1 101 ? -20.831 8.706 13.339 1.00 82.31 101 TYR A C 1
ATOM 811 O O . TYR A 1 101 ? -21.481 8.620 14.387 1.00 82.31 101 TYR A O 1
ATOM 819 N N . PHE A 1 102 ? -20.593 9.862 12.714 1.00 80.75 102 PHE A N 1
ATOM 820 C CA . PHE A 1 102 ? -21.047 11.162 13.201 1.00 80.75 102 PHE A CA 1
ATOM 821 C C . PHE A 1 102 ? -22.579 11.236 13.270 1.00 80.75 102 PHE A C 1
ATOM 823 O O . PHE A 1 102 ? -23.142 11.584 14.308 1.00 80.75 102 PHE A O 1
ATOM 830 N N . LEU A 1 103 ? -23.267 10.802 12.208 1.00 84.25 103 LEU A N 1
ATOM 831 C CA . LEU A 1 103 ? -24.734 10.762 12.151 1.00 84.25 103 LEU A CA 1
ATOM 832 C C . LEU A 1 103 ? -25.346 9.834 13.210 1.00 84.25 103 LEU A C 1
ATOM 834 O O . LEU A 1 103 ? -26.411 10.123 13.752 1.00 84.25 103 LEU A O 1
ATOM 838 N N . ARG A 1 104 ? -24.665 8.734 13.551 1.00 82.06 104 ARG A N 1
ATOM 839 C CA . ARG A 1 104 ? -25.109 7.788 14.588 1.00 82.06 104 ARG A CA 1
ATOM 840 C C . ARG A 1 104 ? -24.745 8.221 16.015 1.00 82.06 104 ARG A C 1
ATOM 842 O O . ARG A 1 104 ? -24.972 7.439 16.936 1.00 82.06 104 ARG A O 1
ATOM 849 N N . LYS A 1 105 ? -24.181 9.424 16.208 1.00 73.50 105 LYS A N 1
ATO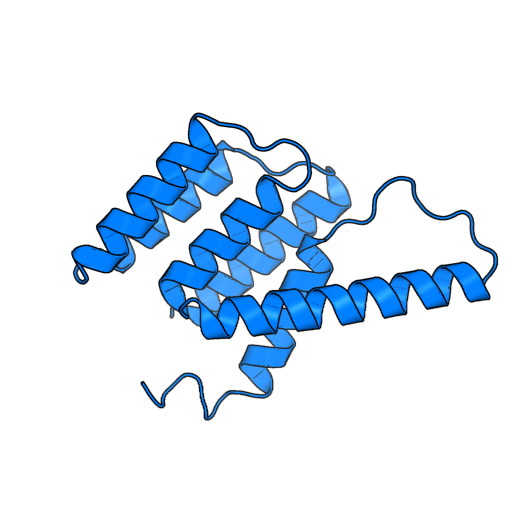M 850 C CA . LYS A 1 105 ? -23.710 9.962 17.502 1.00 73.50 105 LYS A CA 1
ATOM 851 C C . LYS A 1 105 ? -22.832 8.979 18.289 1.00 73.50 105 LYS A C 1
ATOM 853 O O . LYS A 1 105 ? -22.860 8.953 19.519 1.00 73.50 105 LYS A O 1
ATOM 858 N N . LYS A 1 106 ? -22.071 8.132 17.594 1.00 69.62 106 LYS A N 1
ATOM 859 C CA . LYS A 1 106 ? -21.153 7.193 18.244 1.00 69.62 106 LYS A CA 1
ATOM 860 C C . LYS A 1 106 ? -19.842 7.902 18.561 1.00 69.62 106 LYS A C 1
ATOM 862 O O . LYS A 1 106 ? -19.397 8.750 17.792 1.00 69.62 106 LYS A O 1
ATOM 867 N N . VAL A 1 107 ? -19.214 7.528 19.677 1.00 70.00 107 VAL A N 1
ATOM 868 C CA . VAL A 1 107 ? -17.864 8.000 20.011 1.00 70.00 107 VAL A CA 1
ATOM 869 C C . VAL A 1 107 ? -16.928 7.590 18.878 1.00 70.00 107 VAL A C 1
ATOM 871 O O . VAL A 1 107 ? -16.835 6.410 18.532 1.00 70.00 107 VAL A O 1
ATOM 874 N N . TYR A 1 108 ? -16.282 8.582 18.273 1.00 61.78 108 TYR A N 1
ATOM 875 C CA . TYR A 1 108 ? -15.355 8.365 17.176 1.00 61.78 108 TYR A CA 1
ATOM 876 C C . TYR A 1 108 ? -14.112 7.640 17.712 1.00 61.78 108 TYR A C 1
ATOM 878 O O . TYR A 1 108 ? -13.547 8.081 18.720 1.00 61.78 108 TYR A O 1
ATOM 886 N N . PRO A 1 109 ? -13.679 6.522 17.105 1.00 64.94 109 PRO A N 1
ATOM 887 C CA . PRO A 1 109 ? -12.449 5.870 17.532 1.00 64.94 109 PRO A CA 1
ATOM 888 C C . PRO A 1 109 ? -11.265 6.827 17.333 1.00 64.94 109 PRO A C 1
ATOM 890 O O . PRO A 1 109 ? -11.188 7.519 16.321 1.00 64.94 109 PRO A O 1
ATOM 893 N N . LYS A 1 110 ? -10.335 6.859 18.299 1.00 64.56 110 LYS A N 1
ATOM 894 C CA . LYS A 1 110 ? -9.143 7.733 18.273 1.00 64.56 110 LYS A CA 1
ATOM 895 C C . LYS A 1 110 ? -8.321 7.595 16.983 1.00 64.56 110 LYS A C 1
ATOM 897 O O . LYS A 1 110 ? -7.696 8.563 16.568 1.00 64.56 110 LYS A O 1
ATOM 902 N N . THR A 1 111 ? -8.330 6.413 16.366 1.00 70.88 111 THR A N 1
ATOM 903 C CA . THR A 1 111 ? -7.661 6.114 15.097 1.00 70.88 111 THR A CA 1
ATOM 904 C C . THR A 1 111 ? -8.516 5.162 14.258 1.00 70.88 111 THR A C 1
ATOM 906 O O . THR A 1 111 ? -9.091 4.193 14.764 1.00 70.88 111 THR A O 1
ATOM 909 N N . ILE A 1 112 ? -8.622 5.447 12.961 1.00 76.31 112 ILE A N 1
ATOM 910 C CA . ILE A 1 112 ? -9.326 4.614 11.981 1.00 76.31 112 ILE A CA 1
ATOM 911 C C . ILE A 1 112 ? -8.268 3.861 11.164 1.00 76.31 112 ILE A C 1
ATOM 913 O O . ILE A 1 112 ? -7.332 4.510 10.705 1.00 76.31 112 ILE A O 1
ATOM 917 N N . PRO A 1 113 ? -8.387 2.527 10.995 1.00 83.69 113 PRO A N 1
ATOM 918 C CA . PRO A 1 113 ? -7.440 1.767 10.179 1.00 83.69 113 PRO A CA 1
ATOM 919 C C . PRO A 1 113 ? -7.656 2.143 8.713 1.00 83.69 113 PRO A C 1
ATOM 921 O O . PRO A 1 113 ? -8.794 2.066 8.244 1.00 83.69 113 PRO A O 1
ATOM 924 N N . PHE A 1 114 ? -6.619 2.585 8.003 1.00 88.06 114 PHE A N 1
ATOM 925 C CA . PHE A 1 114 ? -6.766 3.056 6.623 1.00 88.06 114 PHE A CA 1
ATOM 926 C C . PHE A 1 114 ? -6.615 1.925 5.595 1.00 88.06 114 PHE A C 1
ATOM 928 O O . PHE A 1 114 ? -7.296 1.942 4.565 1.00 88.06 114 PHE A O 1
ATOM 935 N N . VAL A 1 115 ? -5.833 0.881 5.901 1.00 89.12 115 VAL A N 1
ATOM 936 C CA . VAL A 1 115 ? -5.603 -0.266 5.001 1.00 89.12 115 VAL A CA 1
ATOM 937 C C . VAL A 1 115 ? -6.879 -0.989 4.565 1.00 89.12 115 VAL A C 1
ATOM 939 O O . VAL A 1 115 ? -6.976 -1.350 3.388 1.00 89.12 115 VAL A O 1
ATOM 942 N N . PRO A 1 116 ? -7.902 -1.177 5.419 1.00 89.44 116 PRO A N 1
ATOM 943 C CA . PRO A 1 116 ? -9.165 -1.761 4.981 1.00 89.44 116 PRO A CA 1
ATOM 944 C C . PRO A 1 116 ? -9.846 -0.941 3.881 1.00 89.44 116 PRO A C 1
ATOM 946 O O . PRO A 1 116 ? -10.365 -1.510 2.922 1.00 89.44 116 PRO A O 1
ATOM 949 N N . PHE A 1 117 ? -9.803 0.392 3.966 1.00 92.81 117 PHE A N 1
ATOM 950 C CA . PHE A 1 117 ? -10.363 1.262 2.929 1.00 92.81 117 PHE A CA 1
ATOM 951 C C . PHE A 1 117 ? -9.528 1.224 1.651 1.00 92.81 117 PHE A C 1
ATOM 953 O O . PHE A 1 117 ? -10.100 1.176 0.563 1.00 92.81 117 PHE A O 1
ATOM 960 N N . LEU A 1 118 ? -8.196 1.171 1.773 1.00 91.88 118 LEU A N 1
ATOM 961 C CA . LEU A 1 118 ? -7.286 0.936 0.646 1.00 91.88 118 LEU A CA 1
ATOM 962 C C . LEU A 1 118 ? -7.579 -0.397 -0.053 1.00 91.88 118 LEU A C 1
ATOM 964 O O . LEU A 1 118 ? -7.578 -0.467 -1.278 1.00 91.88 118 LEU A O 1
ATOM 968 N N . SER A 1 119 ? -7.888 -1.441 0.708 1.00 91.38 119 SER A N 1
ATOM 969 C CA . SER A 1 119 ? -8.160 -2.776 0.171 1.00 91.38 119 SER A CA 1
ATOM 970 C C . SER A 1 119 ? -9.511 -2.850 -0.535 1.00 91.38 119 SER A C 1
ATOM 972 O O . SER A 1 119 ? -9.607 -3.421 -1.619 1.00 91.38 119 SER A O 1
ATOM 974 N N . ILE A 1 120 ? -10.548 -2.218 0.025 1.00 90.69 120 ILE A N 1
ATOM 975 C CA . ILE A 1 120 ? -11.845 -2.076 -0.654 1.00 90.69 120 ILE A CA 1
ATOM 976 C C . ILE A 1 120 ? -11.671 -1.273 -1.946 1.00 90.69 120 ILE A C 1
ATOM 978 O O . ILE A 1 120 ? -12.167 -1.686 -2.990 1.00 90.69 120 ILE A O 1
ATOM 982 N N . ALA A 1 121 ? -10.925 -0.166 -1.899 1.00 91.50 121 ALA A N 1
ATOM 983 C CA . ALA A 1 121 ? -10.623 0.643 -3.075 1.00 91.50 121 ALA A CA 1
ATOM 984 C C . ALA A 1 121 ? -9.882 -0.151 -4.160 1.00 91.50 121 ALA A C 1
ATOM 986 O O . ALA A 1 121 ? -10.268 -0.066 -5.324 1.00 91.50 121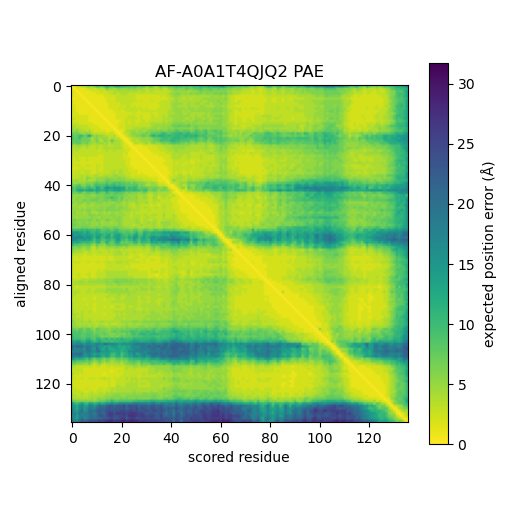 ALA A O 1
ATOM 987 N N . LEU A 1 122 ? -8.885 -0.963 -3.785 1.00 90.88 122 LEU A N 1
ATOM 988 C CA . LEU A 1 122 ? -8.179 -1.856 -4.705 1.00 90.88 122 LEU A CA 1
ATOM 989 C C . LEU A 1 122 ? -9.153 -2.821 -5.386 1.00 90.88 122 LEU A C 1
ATOM 991 O O . LEU A 1 122 ? -9.152 -2.923 -6.607 1.00 90.88 122 LEU A O 1
ATOM 995 N N . ILE A 1 123 ? -10.004 -3.500 -4.612 1.00 89.62 123 ILE A N 1
ATOM 996 C CA . ILE A 1 123 ? -10.982 -4.459 -5.144 1.00 89.62 123 ILE A CA 1
ATOM 997 C C . ILE A 1 123 ? -11.960 -3.755 -6.089 1.00 89.62 123 ILE A C 1
ATOM 999 O O . ILE A 1 123 ? -12.185 -4.230 -7.198 1.00 89.62 123 ILE A O 1
ATOM 1003 N N . CYS A 1 124 ? -12.505 -2.605 -5.688 1.00 87.94 124 CYS A N 1
ATOM 1004 C CA . CYS A 1 124 ? -13.403 -1.824 -6.532 1.00 87.94 124 CYS A CA 1
ATOM 1005 C C . CYS A 1 124 ? -12.726 -1.402 -7.836 1.00 87.94 124 CYS A C 1
ATOM 1007 O O . CYS A 1 124 ? -13.327 -1.547 -8.892 1.00 87.94 124 CYS A O 1
ATOM 1009 N N . GLN A 1 125 ? -11.491 -0.901 -7.785 1.00 88.38 125 GLN A N 1
ATOM 1010 C CA . GLN A 1 125 ? -10.785 -0.471 -8.990 1.00 88.38 125 GLN A CA 1
ATOM 1011 C C . GLN A 1 125 ? -10.405 -1.636 -9.892 1.00 88.38 125 GLN A C 1
ATOM 1013 O O . GLN A 1 125 ? -10.573 -1.518 -11.095 1.00 88.38 125 GLN A O 1
ATOM 1018 N N . VAL A 1 126 ? -9.959 -2.766 -9.344 1.00 85.38 126 VAL A N 1
ATOM 1019 C CA . VAL A 1 126 ? -9.666 -3.967 -10.139 1.00 85.38 126 VAL A CA 1
ATOM 1020 C C . VAL A 1 126 ? -10.929 -4.481 -10.834 1.00 85.38 126 VAL A C 1
ATOM 1022 O O . VAL A 1 126 ? -10.873 -4.813 -12.008 1.00 85.38 126 VAL A O 1
ATOM 1025 N N . ILE A 1 127 ? -12.075 -4.499 -10.145 1.00 82.81 127 ILE A N 1
ATOM 1026 C CA . ILE A 1 127 ? -13.344 -4.969 -10.726 1.00 82.81 127 ILE A CA 1
ATOM 1027 C C . ILE A 1 127 ? -13.911 -3.970 -11.749 1.00 82.81 127 ILE A C 1
ATOM 1029 O O . ILE A 1 127 ? -14.490 -4.380 -12.750 1.00 82.81 127 ILE A O 1
ATOM 1033 N N . LEU A 1 128 ? -13.795 -2.662 -11.496 1.00 77.31 128 LEU A N 1
ATOM 1034 C CA . LEU A 1 128 ? -14.420 -1.619 -12.322 1.00 77.31 128 LEU A CA 1
ATOM 1035 C C . LEU A 1 128 ? -13.538 -1.131 -13.480 1.00 77.31 128 LEU A C 1
ATOM 1037 O O . LEU A 1 128 ? -14.077 -0.661 -14.477 1.00 77.31 128 LEU A O 1
ATOM 1041 N N . LEU A 1 129 ? -12.209 -1.196 -13.356 1.00 66.69 129 LEU A N 1
ATOM 1042 C CA . LEU A 1 129 ? -11.245 -0.747 -14.373 1.00 66.69 129 LEU A CA 1
ATOM 1043 C C . LEU A 1 129 ? -10.576 -1.914 -15.115 1.00 66.69 129 LEU A C 1
ATOM 1045 O O . LEU A 1 129 ? -9.467 -1.746 -15.630 1.00 66.69 129 LEU A O 1
ATOM 1049 N N . ASP A 1 130 ? -11.248 -3.064 -15.217 1.00 58.09 130 ASP A N 1
ATOM 1050 C CA . ASP A 1 130 ? -10.730 -4.256 -15.909 1.00 58.09 130 ASP A CA 1
ATOM 1051 C C . ASP A 1 130 ? -10.269 -3.937 -17.354 1.00 58.09 130 ASP A C 1
ATOM 1053 O O . ASP A 1 130 ? -9.334 -4.545 -17.859 1.00 58.09 130 ASP A O 1
ATOM 1057 N N . GLU A 1 131 ? -10.820 -2.896 -17.997 1.00 52.09 131 GLU A N 1
ATOM 1058 C CA . GLU A 1 131 ? -10.403 -2.446 -19.338 1.00 52.09 131 GLU A CA 1
ATOM 1059 C C . GLU A 1 131 ? -9.219 -1.453 -19.372 1.00 52.09 131 GLU A C 1
ATOM 1061 O O . GLU A 1 131 ? -8.546 -1.334 -20.394 1.00 52.09 131 GLU A O 1
ATOM 1066 N N . VAL A 1 132 ? -8.914 -0.736 -18.282 1.00 50.72 132 VAL A N 1
ATOM 1067 C CA . VAL A 1 132 ? -7.881 0.330 -18.272 1.00 50.72 132 VAL A CA 1
ATOM 1068 C C . VAL A 1 132 ? -6.523 -0.183 -17.781 1.00 50.72 132 VAL A C 1
ATOM 1070 O O . VAL A 1 132 ? -5.482 0.335 -18.187 1.00 50.72 132 VAL A O 1
ATOM 1073 N N . LEU A 1 133 ? -6.514 -1.233 -16.953 1.00 49.47 133 LEU A N 1
ATOM 1074 C CA . LEU A 1 133 ? -5.295 -1.873 -16.435 1.00 49.47 133 LEU A CA 1
ATOM 1075 C C . LEU A 1 133 ? -4.458 -2.583 -17.518 1.00 49.47 133 LEU A C 1
ATOM 1077 O O . LEU A 1 133 ? -3.269 -2.800 -17.300 1.00 49.47 133 LEU A O 1
ATOM 1081 N N . PHE A 1 134 ? -5.046 -2.905 -18.677 1.00 48.69 134 PHE A N 1
ATOM 1082 C CA . PHE A 1 134 ? -4.376 -3.583 -19.799 1.00 48.69 134 PHE A CA 1
ATOM 1083 C C . PHE A 1 134 ? -4.045 -2.669 -20.992 1.00 48.69 134 PHE A C 1
ATOM 1085 O O . PHE A 1 134 ? -3.528 -3.147 -21.999 1.00 48.69 134 PHE A O 1
ATOM 1092 N N . ALA A 1 135 ? -4.327 -1.366 -20.906 1.00 41.47 135 ALA A N 1
ATOM 1093 C CA . ALA A 1 135 ? -4.139 -0.434 -22.022 1.00 41.47 135 ALA A CA 1
ATOM 1094 C C . ALA A 1 135 ? -2.732 0.206 -22.105 1.00 41.47 135 ALA A C 1
ATOM 1096 O O . ALA A 1 135 ? 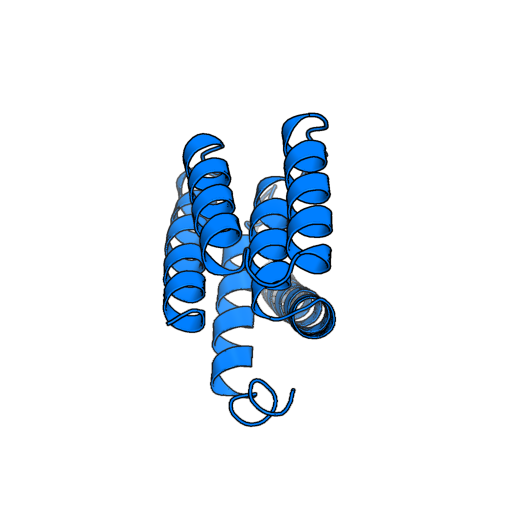-2.539 1.110 -22.919 1.00 41.47 135 ALA A O 1
ATOM 1097 N N . TRP A 1 136 ? -1.760 -0.230 -21.289 1.00 38.75 136 TRP A N 1
ATOM 1098 C CA . TRP A 1 136 ? -0.413 0.362 -21.222 1.00 38.75 136 TRP A CA 1
ATOM 1099 C C . TRP A 1 136 ? 0.705 -0.663 -21.040 1.00 38.75 136 TRP A C 1
ATOM 1101 O O . TRP A 1 136 ? 0.690 -1.380 -20.015 1.00 38.75 136 TRP A O 1
#

Sequence (136 aa):
MEIFFCILLAARFSYDDIRFRSMSVCEMTLATAIAFFWKMENTPRALIFLAFALVCYFFPLGVGEGDFWLVGIWAFFFGKFFCGTLIFTAALFALLYAGGYFLRKKVYPKTIPFVPFLSIALICQVILLDEVLFAW

Mean predicted aligned error: 6.53 Å

Organism: NCBI:txid263852

Radius of gyration: 15.54 Å; Cα contacts (8 Å, |Δi|>4): 96; chains: 1; bounding box: 41×24×42 Å